Protein AF-A0A7X7EV59-F1 (afdb_monomer_lite)

Foldseek 3Di:
DQQFAQPLPCQLQVQDPQNAPLSLLLCLPRPQCPPVVHNPSSQVSQVPGDPSRALVSDPLPCRSQVRDPRNHPSSVSSVVSVVSHD

Structure (mmCIF, N/CA/C/O backbone):
data_AF-A0A7X7EV59-F1
#
_entry.id   AF-A0A7X7EV59-F1
#
loop_
_atom_site.group_PDB
_atom_site.id
_atom_site.type_symbol
_atom_site.label_atom_id
_atom_site.label_alt_id
_atom_site.label_comp_id
_atom_site.label_asym_id
_atom_site.label_entity_id
_atom_site.label_seq_id
_atom_site.pdbx_PDB_ins_code
_atom_site.Cartn_x
_atom_site.Cartn_y
_atom_site.Cartn_z
_atom_site.occupancy
_atom_site.B_iso_or_equiv
_atom_site.auth_seq_id
_atom_site.auth_comp_id
_atom_site.auth_asym_id
_atom_site.auth_atom_id
_atom_site.pdbx_PDB_model_num
ATOM 1 N N . MET A 1 1 ? -4.118 -6.469 -18.949 1.00 37.28 1 MET A N 1
ATOM 2 C CA . MET A 1 1 ? -4.340 -5.007 -18.962 1.00 37.28 1 MET A CA 1
ATOM 3 C C . MET A 1 1 ? -4.064 -4.498 -17.556 1.00 37.28 1 MET A C 1
ATOM 5 O O . MET A 1 1 ? -4.758 -4.911 -16.638 1.00 37.28 1 MET A O 1
ATOM 9 N N . LEU A 1 2 ? -2.989 -3.734 -17.353 1.00 50.69 2 LEU A N 1
ATOM 10 C CA . LEU A 1 2 ? -2.641 -3.186 -16.036 1.00 50.69 2 LEU A CA 1
ATOM 11 C C . LEU A 1 2 ? -3.475 -1.917 -15.813 1.00 50.69 2 LEU A C 1
ATOM 13 O O . LEU A 1 2 ? -3.140 -0.850 -16.323 1.00 50.69 2 LEU A O 1
ATOM 17 N N . ASN A 1 3 ? -4.603 -2.062 -15.117 1.00 57.28 3 ASN A N 1
ATOM 18 C CA . ASN A 1 3 ? -5.476 -0.953 -14.740 1.00 57.28 3 ASN A CA 1
ATOM 19 C C . ASN A 1 3 ? -4.823 -0.142 -13.609 1.00 57.28 3 ASN A C 1
ATOM 21 O O . ASN A 1 3 ? -4.548 -0.710 -12.560 1.00 57.28 3 ASN A O 1
ATOM 25 N N . GLY A 1 4 ? -4.610 1.162 -13.835 1.00 81.12 4 GLY A N 1
ATOM 26 C CA . GLY A 1 4 ? -4.326 2.179 -12.811 1.00 81.12 4 GLY A CA 1
ATOM 27 C C . GLY A 1 4 ? -3.017 2.038 -12.023 1.00 81.12 4 GLY A C 1
ATOM 28 O O . GLY A 1 4 ? -2.907 1.172 -11.166 1.00 81.12 4 GLY A O 1
ATOM 29 N N . ARG A 1 5 ? -2.052 2.952 -12.220 1.00 88.62 5 ARG A N 1
ATOM 30 C CA . ARG A 1 5 ? -0.855 3.061 -11.354 1.00 88.62 5 ARG A CA 1
ATOM 31 C C . ARG A 1 5 ? -1.084 4.006 -10.183 1.00 88.62 5 ARG A C 1
ATOM 33 O O . ARG A 1 5 ? -1.792 5.011 -10.321 1.00 88.62 5 ARG A O 1
ATOM 40 N N . CYS A 1 6 ? -0.447 3.724 -9.048 1.00 95.19 6 CYS A N 1
ATOM 41 C CA . CYS A 1 6 ? -0.486 4.624 -7.907 1.00 95.19 6 CYS A CA 1
ATOM 42 C C . CYS A 1 6 ? 0.187 5.961 -8.254 1.00 95.19 6 CYS A C 1
ATOM 44 O O . CYS A 1 6 ? 1.324 6.012 -8.713 1.00 95.19 6 CYS A O 1
ATOM 46 N N . ARG A 1 7 ? -0.523 7.070 -8.019 1.00 95.12 7 ARG A N 1
ATOM 47 C CA . ARG A 1 7 ? 0.010 8.440 -8.154 1.00 95.12 7 ARG A CA 1
ATOM 48 C C . ARG A 1 7 ? 0.398 9.065 -6.816 1.00 95.12 7 ARG A C 1
ATOM 50 O O . ARG A 1 7 ? 0.651 10.259 -6.764 1.00 95.12 7 ARG A O 1
ATOM 57 N N . MET A 1 8 ? 0.391 8.274 -5.740 1.00 95.25 8 MET A N 1
ATOM 58 C CA . MET A 1 8 ? 0.753 8.707 -4.383 1.00 95.25 8 MET A CA 1
ATOM 59 C C . MET A 1 8 ? -0.060 9.917 -3.884 1.00 95.25 8 MET A C 1
ATOM 61 O O . MET A 1 8 ? 0.417 10.725 -3.101 1.00 95.25 8 MET A O 1
ATOM 65 N N . CYS A 1 9 ? -1.314 10.045 -4.331 1.00 97.00 9 CYS A N 1
ATOM 66 C CA . CYS A 1 9 ? -2.175 11.183 -3.988 1.00 97.00 9 CYS A CA 1
ATOM 67 C C . CYS A 1 9 ? -2.778 11.129 -2.571 1.00 97.00 9 CYS A C 1
ATOM 69 O O . CYS A 1 9 ? -3.447 12.070 -2.164 1.00 97.00 9 CYS A O 1
ATOM 71 N N . GLY A 1 10 ? -2.626 10.016 -1.842 1.00 97.12 10 GLY A N 1
ATOM 72 C CA . GLY A 1 10 ? -3.090 9.881 -0.455 1.00 97.12 10 GLY A CA 1
ATOM 73 C C . GLY A 1 10 ? -4.602 9.710 -0.234 1.00 97.12 10 GLY A C 1
ATOM 74 O O . GLY A 1 10 ? -4.992 9.354 0.872 1.00 97.12 10 GLY A O 1
ATOM 75 N N . GLN A 1 11 ? -5.465 9.863 -1.248 1.00 98.19 11 GLN A N 1
ATOM 76 C CA . GLN A 1 11 ? -6.929 9.783 -1.058 1.00 98.19 11 GLN A CA 1
ATOM 77 C C . GLN A 1 11 ? -7.401 8.457 -0.436 1.00 98.19 11 GLN A C 1
ATOM 79 O O . GLN A 1 11 ? -8.296 8.439 0.405 1.00 98.19 11 GLN A O 1
ATOM 84 N N . CYS A 1 12 ? -6.770 7.341 -0.808 1.00 98.38 12 CYS A N 1
ATOM 85 C CA . CYS A 1 12 ? -7.067 6.034 -0.228 1.00 98.38 12 CYS A CA 1
ATOM 86 C C . CYS A 1 12 ? -6.686 5.928 1.257 1.00 98.38 12 CYS A C 1
ATOM 88 O O . CYS A 1 12 ? -7.392 5.253 2.003 1.00 98.38 12 CYS A O 1
ATOM 90 N N . THR A 1 13 ? -5.602 6.590 1.674 1.00 98.44 13 THR A N 1
ATOM 91 C CA . THR A 1 13 ? -5.172 6.682 3.075 1.00 98.44 13 THR A CA 1
ATOM 92 C C . THR A 1 13 ? -6.195 7.490 3.869 1.00 98.44 13 THR A C 1
ATOM 94 O O . THR A 1 13 ? -6.708 7.003 4.870 1.00 98.44 13 THR A O 1
ATOM 97 N N . SER A 1 14 ? -6.574 8.675 3.378 1.00 98.19 14 SER A N 1
ATOM 98 C CA . SER A 1 14 ? -7.556 9.543 4.046 1.00 98.19 14 SER A CA 1
ATOM 99 C C . SER A 1 14 ? -8.937 8.900 4.192 1.00 98.19 14 SER A C 1
ATOM 101 O O . SER A 1 14 ? -9.642 9.178 5.154 1.00 98.19 14 SER A O 1
ATOM 103 N N . ALA A 1 15 ? -9.334 8.040 3.252 1.00 98.00 15 ALA A N 1
ATOM 104 C CA . ALA A 1 15 ? -10.631 7.368 3.278 1.00 98.00 15 ALA A CA 1
ATOM 105 C C . ALA A 1 15 ? -10.630 6.026 4.031 1.00 98.00 15 ALA A C 1
ATOM 107 O O . ALA A 1 15 ? -11.674 5.377 4.102 1.00 98.00 15 ALA A O 1
ATOM 108 N N . CYS A 1 16 ? -9.484 5.552 4.532 1.00 98.50 16 CYS A N 1
ATOM 109 C CA . CYS A 1 16 ? -9.412 4.242 5.167 1.00 98.50 16 CYS A CA 1
ATOM 110 C C . CYS A 1 16 ? -10.053 4.279 6.567 1.00 98.50 16 CYS A C 1
ATOM 112 O O . CYS A 1 16 ? -9.510 4.941 7.450 1.00 98.50 16 CYS A O 1
ATOM 114 N N . PRO A 1 17 ? -11.140 3.525 6.829 1.00 97.88 17 PRO A N 1
ATOM 115 C CA . PRO A 1 17 ? -11.791 3.529 8.143 1.00 97.88 17 PRO A CA 1
ATOM 116 C C . PRO A 1 17 ? -10.915 2.925 9.251 1.00 97.88 17 PRO A C 1
ATOM 118 O O . PRO A 1 17 ? -11.115 3.220 10.422 1.00 97.88 17 PRO A O 1
ATOM 121 N N . ASN A 1 18 ? -9.923 2.113 8.877 1.00 97.62 18 ASN A N 1
ATOM 122 C CA . ASN A 1 18 ? -8.964 1.501 9.796 1.00 97.62 18 ASN A CA 1
ATOM 123 C C . ASN A 1 18 ? -7.663 2.318 9.925 1.00 97.62 18 ASN A C 1
ATOM 125 O O . ASN A 1 18 ? -6.703 1.825 10.505 1.00 97.62 18 ASN A O 1
ATOM 129 N N . ALA A 1 19 ? -7.603 3.527 9.351 1.00 97.81 19 ALA A N 1
ATOM 130 C CA . ALA A 1 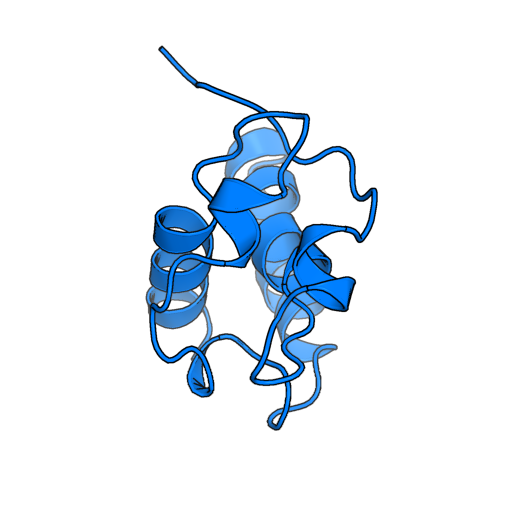19 ? -6.440 4.418 9.409 1.00 97.81 19 ALA A CA 1
ATOM 131 C C . ALA A 1 19 ? -5.115 3.803 8.896 1.00 97.81 19 ALA A C 1
ATOM 133 O O . ALA A 1 19 ? -4.033 4.142 9.374 1.00 97.81 19 ALA A O 1
ATOM 134 N N . LEU A 1 20 ? -5.179 2.913 7.896 1.00 98.56 20 LEU A N 1
ATOM 135 C CA . LEU A 1 20 ? -3.974 2.365 7.264 1.00 98.56 20 LEU A CA 1
ATOM 136 C C . LEU A 1 20 ? -3.251 3.430 6.437 1.00 98.56 20 LEU A C 1
ATOM 138 O O . LEU A 1 20 ? -3.885 4.229 5.745 1.00 98.56 20 LEU A O 1
ATOM 142 N N . ALA A 1 21 ? -1.924 3.325 6.368 1.00 98.56 21 ALA A N 1
ATOM 143 C CA . ALA A 1 21 ? -1.079 4.057 5.426 1.00 98.56 21 ALA A CA 1
ATOM 144 C C . ALA A 1 21 ? -1.183 3.460 4.006 1.00 98.56 21 ALA A C 1
ATOM 146 O O . ALA A 1 21 ? -0.197 3.030 3.409 1.00 98.56 21 ALA A O 1
ATOM 147 N N . VAL A 1 22 ? -2.404 3.387 3.459 1.00 98.62 22 VAL A N 1
ATOM 148 C CA . VAL A 1 22 ? -2.729 2.638 2.230 1.00 98.62 22 VAL A CA 1
ATOM 149 C C . VAL A 1 22 ? -1.828 3.023 1.056 1.00 98.62 22 VAL A C 1
ATOM 151 O O . VAL A 1 22 ? -1.369 2.147 0.327 1.00 98.62 22 VAL A O 1
ATOM 154 N N . SER A 1 23 ? -1.554 4.316 0.870 1.00 98.38 23 SER A N 1
ATOM 155 C CA . SER A 1 23 ? -0.681 4.792 -0.208 1.00 98.38 23 SER A CA 1
ATOM 156 C C . SER A 1 23 ? 0.746 4.241 -0.103 1.00 98.38 23 SER A C 1
ATOM 158 O O . SER A 1 23 ? 1.325 3.885 -1.127 1.00 98.38 23 SER A O 1
ATOM 160 N N . ASP A 1 24 ? 1.308 4.140 1.104 1.00 98.56 24 ASP A N 1
ATOM 161 C CA . ASP A 1 24 ? 2.658 3.608 1.321 1.00 98.56 24 ASP A CA 1
ATOM 162 C C . ASP A 1 24 ? 2.697 2.086 1.187 1.00 98.56 24 ASP A C 1
ATOM 164 O O . ASP A 1 24 ? 3.582 1.558 0.521 1.00 98.56 24 ASP A O 1
ATOM 168 N N . ILE A 1 25 ? 1.682 1.384 1.700 1.00 98.69 25 ILE A N 1
ATOM 169 C CA . ILE A 1 25 ? 1.537 -0.068 1.505 1.00 98.69 25 ILE A CA 1
ATOM 170 C C . ILE A 1 25 ? 1.469 -0.409 0.010 1.00 98.69 25 ILE A C 1
ATOM 172 O O . ILE A 1 25 ? 2.086 -1.363 -0.453 1.00 98.69 25 ILE A O 1
ATOM 176 N N . VAL A 1 26 ? 0.706 0.367 -0.765 1.00 98.38 26 VAL A N 1
ATOM 177 C CA . VAL A 1 26 ? 0.606 0.183 -2.217 1.00 98.38 26 VAL A CA 1
ATOM 178 C C . VAL A 1 26 ? 1.932 0.508 -2.900 1.00 98.38 26 VAL A C 1
ATOM 180 O O . VAL A 1 26 ? 2.333 -0.217 -3.806 1.00 98.38 26 VAL A O 1
ATOM 183 N N . ARG A 1 27 ? 2.625 1.568 -2.469 1.00 98.00 27 ARG A N 1
ATOM 184 C CA . ARG A 1 27 ? 3.921 1.982 -3.024 1.00 98.00 27 ARG A CA 1
ATOM 185 C C . ARG A 1 27 ? 5.003 0.920 -2.819 1.00 98.00 27 ARG A C 1
ATOM 187 O O . ARG A 1 27 ? 5.808 0.735 -3.732 1.00 98.00 27 ARG A O 1
ATOM 194 N N . SER A 1 28 ? 4.988 0.196 -1.696 1.00 98.62 28 SER A N 1
ATOM 195 C CA . SER A 1 28 ? 5.943 -0.891 -1.442 1.00 98.62 28 SER A CA 1
ATOM 196 C C . SER A 1 28 ? 5.880 -1.986 -2.509 1.00 98.62 28 SER A C 1
ATOM 198 O O . SER A 1 28 ? 6.913 -2.544 -2.863 1.00 98.62 28 SER A O 1
ATOM 200 N N . VAL A 1 29 ? 4.697 -2.234 -3.085 1.00 98.25 29 VAL A N 1
ATOM 201 C CA . VAL A 1 29 ? 4.485 -3.259 -4.118 1.00 98.25 29 VAL A CA 1
ATOM 202 C C . VAL A 1 29 ? 4.472 -2.667 -5.533 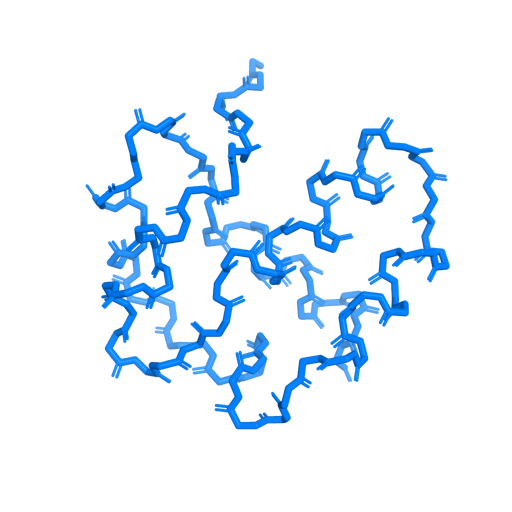1.00 98.25 29 VAL A C 1
ATOM 204 O O . VAL A 1 29 ? 5.307 -3.035 -6.350 1.00 98.25 29 VAL A O 1
ATOM 207 N N . ASP A 1 30 ? 3.557 -1.741 -5.838 1.00 97.38 30 ASP A N 1
ATOM 208 C CA . ASP A 1 30 ? 3.329 -1.213 -7.200 1.00 97.38 30 ASP A CA 1
ATOM 209 C C . ASP A 1 30 ? 4.565 -0.498 -7.764 1.00 97.38 30 ASP A C 1
ATOM 211 O O . ASP A 1 30 ? 4.936 -0.678 -8.923 1.00 97.38 30 ASP A O 1
ATOM 215 N N . TYR A 1 31 ? 5.222 0.316 -6.934 1.00 96.81 31 TYR A N 1
ATOM 216 C CA . TYR A 1 31 ? 6.369 1.107 -7.367 1.00 96.81 31 TYR A CA 1
ATOM 217 C C . TYR A 1 31 ? 7.680 0.338 -7.204 1.00 96.81 31 TYR A C 1
ATOM 219 O O . TYR A 1 31 ? 8.386 0.127 -8.186 1.00 96.81 31 TYR A O 1
ATOM 227 N N . TYR A 1 32 ? 8.014 -0.089 -5.984 1.00 98.12 32 TYR A N 1
ATOM 228 C CA . TYR A 1 32 ? 9.327 -0.685 -5.731 1.00 98.12 32 TYR A CA 1
ATOM 229 C C . TYR A 1 32 ? 9.445 -2.105 -6.300 1.00 98.12 32 TYR A C 1
ATOM 231 O O . TYR A 1 32 ? 10.314 -2.359 -7.134 1.00 98.12 32 TYR A O 1
ATOM 239 N N . VAL A 1 33 ? 8.539 -3.014 -5.935 1.00 98.00 33 VAL A N 1
ATOM 240 C CA . VAL A 1 33 ? 8.621 -4.415 -6.383 1.00 98.00 33 VAL A CA 1
ATOM 241 C C . VAL A 1 33 ? 8.277 -4.559 -7.868 1.00 98.00 33 VAL A C 1
ATOM 243 O O . VAL A 1 33 ? 9.050 -5.142 -8.626 1.00 98.00 33 VAL A O 1
ATOM 246 N N . ASP A 1 34 ? 7.132 -4.037 -8.307 1.00 96.31 34 ASP A N 1
ATOM 247 C CA . ASP A 1 34 ? 6.627 -4.307 -9.655 1.00 96.31 34 ASP A CA 1
ATOM 248 C C . ASP A 1 34 ? 7.298 -3.420 -10.717 1.00 96.31 34 ASP A C 1
ATOM 250 O O . ASP A 1 34 ? 7.756 -3.935 -11.741 1.00 96.31 34 ASP A O 1
ATOM 254 N N . ALA A 1 35 ? 7.373 -2.099 -10.497 1.00 95.56 35 ALA A N 1
ATOM 255 C CA . ALA A 1 35 ? 7.914 -1.172 -11.494 1.00 95.56 35 ALA A CA 1
ATOM 256 C C . ALA A 1 35 ? 9.447 -1.074 -11.469 1.00 95.56 35 ALA A C 1
ATOM 258 O O . ALA A 1 35 ? 10.061 -1.098 -12.535 1.00 95.56 35 ALA A O 1
ATOM 259 N N . MET A 1 36 ? 10.057 -0.971 -10.285 1.00 97.12 36 MET A N 1
ATOM 260 C CA . MET A 1 36 ? 11.515 -0.841 -10.140 1.00 97.12 36 MET A CA 1
ATOM 261 C C . MET A 1 36 ? 12.238 -2.184 -10.056 1.00 97.12 36 MET A C 1
ATOM 263 O O . MET A 1 36 ? 13.454 -2.217 -10.214 1.00 97.12 36 MET A O 1
ATOM 267 N N . ARG A 1 37 ? 11.506 -3.292 -9.863 1.00 97.81 37 ARG A N 1
ATOM 268 C CA . ARG A 1 37 ? 12.085 -4.636 -9.688 1.00 97.81 37 ARG A CA 1
ATOM 269 C C . ARG A 1 37 ? 13.039 -4.706 -8.492 1.00 97.81 37 ARG A C 1
ATOM 271 O O . ARG A 1 37 ? 13.968 -5.508 -8.493 1.00 97.81 37 ARG A O 1
ATOM 278 N N . ASP A 1 38 ? 12.769 -3.893 -7.475 1.00 98.50 38 ASP A N 1
ATOM 279 C CA . ASP A 1 38 ? 13.591 -3.729 -6.283 1.00 98.50 38 ASP A CA 1
ATOM 280 C C . ASP A 1 38 ? 12.807 -4.184 -5.044 1.00 98.50 38 ASP A C 1
ATOM 282 O O . ASP A 1 38 ? 11.997 -3.451 -4.465 1.00 98.50 38 ASP A O 1
ATOM 286 N N . TYR A 1 39 ? 13.019 -5.446 -4.669 1.00 98.44 39 TYR A N 1
ATOM 287 C CA . TYR A 1 39 ? 12.357 -6.051 -3.516 1.00 98.44 39 TYR A CA 1
ATOM 288 C C . TYR A 1 39 ? 12.831 -5.446 -2.193 1.00 98.44 39 TYR A C 1
ATOM 290 O O . TYR A 1 39 ? 12.016 -5.221 -1.297 1.00 98.44 39 TYR A O 1
ATOM 298 N N . ASP A 1 40 ? 14.128 -5.157 -2.070 1.00 98.50 40 ASP A N 1
ATOM 299 C CA . ASP A 1 40 ? 14.709 -4.646 -0.831 1.00 98.50 40 ASP A CA 1
ATOM 300 C C . ASP A 1 40 ? 14.210 -3.233 -0.536 1.00 98.50 40 ASP A C 1
ATOM 302 O O . ASP A 1 40 ? 13.800 -2.951 0.593 1.00 98.50 40 ASP A O 1
ATOM 306 N N . ALA A 1 41 ? 14.123 -2.366 -1.549 1.00 98.56 41 ALA A N 1
ATOM 307 C CA . ALA A 1 41 ? 13.503 -1.055 -1.393 1.00 98.56 41 ALA A CA 1
ATOM 308 C C . ALA A 1 41 ? 12.014 -1.158 -1.026 1.00 98.56 41 ALA A C 1
ATOM 310 O O . ALA A 1 41 ? 11.532 -0.391 -0.188 1.00 98.56 41 ALA A O 1
ATOM 311 N N . GLY A 1 42 ? 11.288 -2.128 -1.596 1.00 98.56 42 GLY A N 1
ATOM 312 C CA . GLY A 1 42 ? 9.899 -2.411 -1.227 1.00 98.56 42 GLY A CA 1
ATOM 313 C C . GLY A 1 42 ? 9.763 -2.818 0.241 1.00 98.56 42 GLY A C 1
ATOM 314 O O . GLY A 1 42 ? 8.959 -2.242 0.978 1.00 98.56 42 GLY A O 1
ATOM 315 N N . ARG A 1 43 ? 10.610 -3.743 0.701 1.00 98.62 43 ARG A N 1
ATOM 316 C CA . ARG A 1 43 ? 10.655 -4.196 2.095 1.00 98.62 43 ARG A CA 1
ATOM 317 C C . ARG A 1 43 ? 11.001 -3.058 3.055 1.00 98.62 43 ARG A C 1
ATOM 319 O O . ARG A 1 43 ? 10.299 -2.882 4.049 1.00 98.62 43 ARG A O 1
ATOM 326 N N . LEU A 1 44 ? 12.038 -2.273 2.761 1.00 98.62 44 LEU A N 1
ATOM 327 C CA . LEU A 1 44 ? 12.435 -1.123 3.581 1.00 98.62 44 LEU A CA 1
ATOM 328 C C . LEU A 1 44 ? 11.317 -0.080 3.650 1.00 98.62 44 LEU A C 1
ATOM 330 O O . LEU A 1 44 ? 11.014 0.434 4.725 1.00 98.62 44 LEU A O 1
ATOM 334 N N . ASN A 1 45 ? 10.652 0.198 2.526 1.00 98.56 45 ASN A N 1
ATOM 335 C CA . ASN A 1 45 ? 9.505 1.094 2.512 1.00 98.56 45 ASN A CA 1
ATOM 336 C C . ASN A 1 45 ? 8.367 0.586 3.408 1.00 98.56 45 ASN A C 1
ATOM 338 O O . ASN A 1 45 ? 7.796 1.380 4.153 1.00 98.56 45 ASN A O 1
ATOM 342 N N . TYR A 1 46 ? 8.063 -0.713 3.366 1.00 98.62 46 TYR A N 1
ATOM 343 C CA . TYR A 1 46 ? 7.033 -1.308 4.213 1.00 98.62 46 TYR A CA 1
ATOM 344 C C . TYR A 1 46 ? 7.397 -1.266 5.704 1.00 98.62 46 TYR A C 1
ATOM 346 O O . TYR A 1 46 ? 6.551 -0.944 6.534 1.00 98.62 46 TYR A O 1
ATOM 354 N N . GLN A 1 47 ? 8.658 -1.531 6.056 1.00 98.31 47 GLN A N 1
ATOM 355 C CA . GLN A 1 47 ? 9.143 -1.513 7.443 1.00 98.31 47 GLN A CA 1
ATOM 356 C C . GLN A 1 47 ? 9.063 -0.131 8.109 1.00 98.31 47 GLN A C 1
ATOM 358 O O . GLN A 1 47 ? 9.004 -0.047 9.332 1.00 98.31 47 GLN A O 1
ATOM 363 N N . MET A 1 48 ? 9.027 0.947 7.322 1.00 98.19 48 MET A N 1
ATOM 364 C CA . MET A 1 48 ? 8.825 2.311 7.823 1.00 98.19 48 MET A CA 1
ATOM 365 C C . MET A 1 48 ? 7.368 2.600 8.227 1.00 98.19 48 MET A C 1
ATOM 367 O O . MET A 1 48 ? 7.094 3.638 8.830 1.00 98.19 48 MET A O 1
ATOM 371 N N . ILE A 1 49 ? 6.421 1.721 7.887 1.00 98.44 49 ILE A N 1
ATOM 372 C CA . ILE A 1 49 ? 5.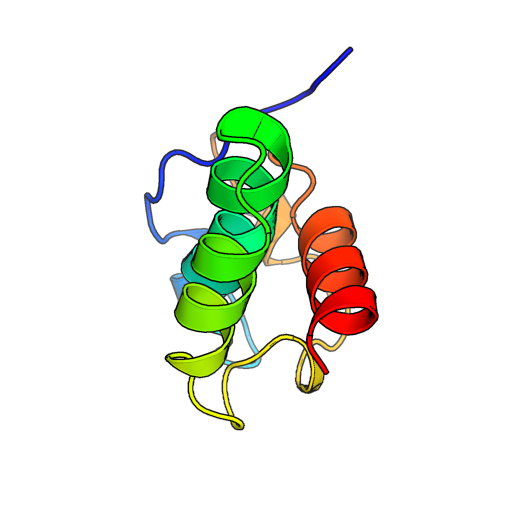003 1.88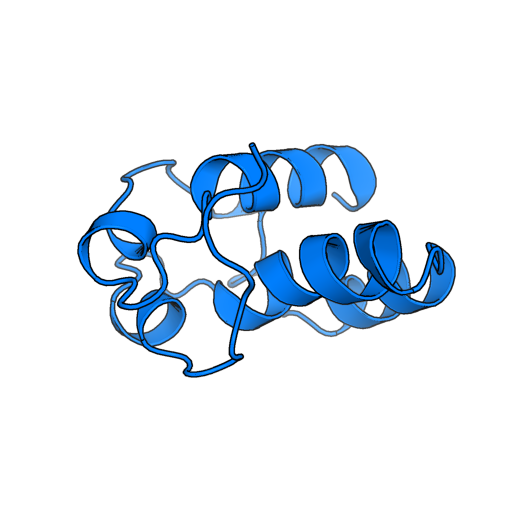4 8.215 1.00 98.44 49 ILE A CA 1
ATOM 373 C C . ILE A 1 49 ? 4.758 1.381 9.640 1.00 98.44 49 ILE A C 1
ATOM 375 O O . ILE A 1 49 ? 5.128 0.260 9.984 1.00 98.44 49 ILE A O 1
ATOM 379 N N . SER A 1 50 ? 4.078 2.189 10.462 1.00 98.19 50 SER A N 1
ATOM 380 C CA . SER A 1 50 ? 3.666 1.780 11.812 1.00 98.19 50 SER A CA 1
ATOM 381 C C . SER A 1 50 ? 2.908 0.451 11.785 1.00 98.19 50 SER A C 1
ATOM 383 O O . SER A 1 50 ? 2.028 0.251 10.945 1.00 98.19 50 SER A O 1
ATOM 385 N N . SER A 1 51 ? 3.176 -0.428 12.753 1.00 97.31 51 SER A N 1
ATOM 386 C CA . SER A 1 51 ? 2.474 -1.709 12.896 1.00 97.31 51 SER A CA 1
ATOM 387 C C . SER A 1 51 ? 0.957 -1.550 13.041 1.00 97.31 51 SER A C 1
ATOM 389 O O . SER A 1 51 ? 0.214 -2.415 12.595 1.00 97.31 51 SER A O 1
ATOM 391 N N . SER A 1 52 ? 0.493 -0.424 13.592 1.00 97.88 52 SER A N 1
ATOM 392 C CA . SER A 1 52 ? -0.931 -0.079 13.711 1.00 97.88 52 SER A CA 1
ATOM 393 C C . SER A 1 52 ? -1.588 0.396 12.409 1.00 97.88 52 SER A C 1
ATOM 395 O O . SER A 1 52 ? -2.807 0.526 12.360 1.00 97.88 52 SER A O 1
ATOM 397 N N . ALA A 1 53 ? -0.802 0.679 11.367 1.00 98.38 53 ALA A N 1
ATOM 398 C CA . ALA A 1 53 ? -1.268 1.268 10.111 1.00 98.38 53 ALA A CA 1
ATOM 399 C C . ALA A 1 53 ? -0.849 0.458 8.870 1.00 98.38 53 ALA A C 1
ATOM 401 O O . ALA A 1 53 ? -1.036 0.924 7.743 1.00 98.38 53 ALA A O 1
ATOM 402 N N . ASN A 1 54 ? -0.263 -0.729 9.053 1.00 98.38 54 ASN A N 1
ATOM 403 C CA . ASN A 1 54 ? 0.266 -1.554 7.969 1.00 98.38 54 ASN A CA 1
ATOM 404 C C . ASN A 1 54 ? -0.782 -2.546 7.416 1.00 98.38 54 ASN A C 1
ATOM 406 O O . ASN A 1 54 ? -1.956 -2.535 7.795 1.00 98.38 54 ASN A O 1
ATOM 410 N N . ALA A 1 55 ? -0.369 -3.415 6.489 1.00 98.25 55 ALA A N 1
ATOM 411 C CA . ALA A 1 55 ? -1.279 -4.324 5.793 1.00 98.25 55 ALA A CA 1
ATOM 412 C C . ALA A 1 55 ? -1.924 -5.387 6.707 1.00 98.25 55 ALA A C 1
ATOM 414 O O . ALA A 1 55 ? -2.983 -5.917 6.359 1.00 98.25 55 ALA A O 1
ATOM 415 N N . ALA A 1 56 ? -1.346 -5.674 7.879 1.00 98.00 56 ALA A N 1
ATOM 416 C CA . ALA A 1 56 ? -1.914 -6.616 8.844 1.00 98.00 56 ALA A CA 1
ATOM 417 C C . ALA A 1 56 ? -3.247 -6.119 9.436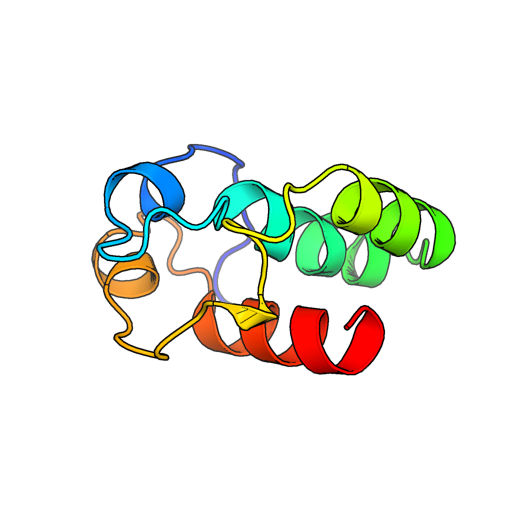 1.00 98.00 56 ALA A C 1
ATOM 419 O O . ALA A 1 56 ? -4.106 -6.932 9.771 1.00 98.00 56 ALA A O 1
ATOM 420 N N . CYS A 1 57 ? -3.457 -4.799 9.495 1.00 98.12 57 CYS A N 1
ATOM 421 C CA . CYS A 1 57 ? -4.676 -4.166 10.016 1.00 98.12 57 CYS A CA 1
ATOM 422 C C . CYS A 1 57 ? -5.798 -4.021 8.966 1.00 98.12 57 CYS A C 1
ATOM 424 O O . CYS A 1 57 ? -6.868 -3.468 9.246 1.00 98.12 57 CYS A O 1
ATOM 426 N N . CYS A 1 58 ? -5.573 -4.473 7.728 1.00 98.25 58 CYS A N 1
ATOM 427 C CA . CYS A 1 58 ? -6.556 -4.337 6.658 1.00 98.25 58 CYS A CA 1
ATOM 428 C C . CYS A 1 58 ? -7.756 -5.272 6.883 1.00 98.25 58 CYS A C 1
ATOM 430 O O . CYS A 1 58 ? -7.597 -6.490 6.900 1.00 98.25 58 CYS 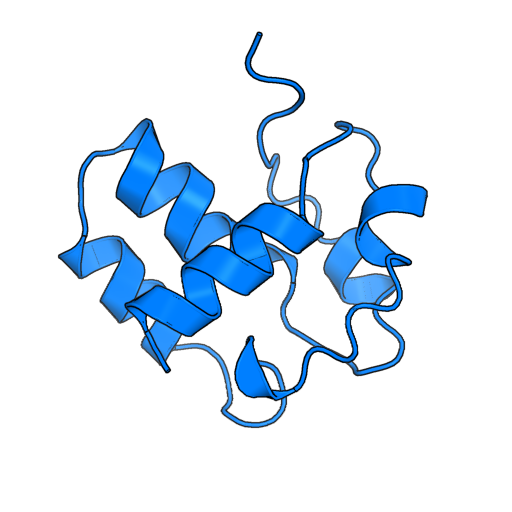A O 1
ATOM 432 N N . ALA A 1 59 ? -8.967 -4.709 6.966 1.00 97.56 59 ALA A N 1
ATOM 433 C CA . ALA A 1 59 ? -10.226 -5.466 7.040 1.00 97.56 59 ALA A CA 1
ATOM 434 C C . ALA A 1 59 ? -10.876 -5.727 5.665 1.00 97.56 59 ALA A C 1
ATOM 436 O O . ALA A 1 59 ? -12.047 -6.082 5.589 1.00 97.56 59 ALA A O 1
ATOM 437 N N . ASP A 1 60 ? -10.150 -5.486 4.570 1.00 97.31 60 ASP A N 1
ATOM 438 C CA . ASP A 1 60 ? -10.592 -5.772 3.198 1.00 97.31 60 ASP A CA 1
ATOM 439 C C . ASP A 1 60 ? -11.925 -5.100 2.769 1.00 97.31 60 ASP A C 1
ATOM 441 O O . ASP A 1 60 ? -12.630 -5.569 1.879 1.00 97.31 60 ASP A O 1
ATOM 445 N N . CYS A 1 61 ? -12.262 -3.945 3.362 1.00 98.00 61 CYS A N 1
ATOM 446 C CA . CYS A 1 61 ? -13.548 -3.248 3.166 1.00 98.00 61 CYS A CA 1
ATOM 447 C C . CYS A 1 61 ? -13.746 -2.575 1.786 1.00 98.00 61 CYS A C 1
ATOM 449 O O . CYS A 1 61 ? -14.857 -2.160 1.437 1.00 98.00 61 CYS A O 1
ATOM 451 N N . GLY A 1 62 ? -12.663 -2.394 1.022 1.00 97.44 62 GLY A N 1
ATOM 452 C CA . GLY A 1 62 ? -12.667 -1.805 -0.323 1.00 97.44 62 GLY A CA 1
ATOM 453 C C . GLY A 1 62 ? -12.925 -0.301 -0.431 1.00 97.44 62 GLY A C 1
ATOM 454 O O . GLY A 1 62 ? -13.028 0.210 -1.545 1.00 97.44 62 GLY A O 1
ATOM 455 N N . GLN A 1 63 ? -12.975 0.441 0.680 1.00 98.31 63 GLN A N 1
ATOM 456 C CA . GLN A 1 63 ? -13.206 1.891 0.637 1.00 98.31 63 GLN A CA 1
ATOM 457 C C . GLN A 1 63 ? -12.123 2.650 -0.145 1.00 98.31 63 GLN A C 1
ATOM 459 O O . GLN A 1 63 ? -12.428 3.583 -0.884 1.00 98.31 63 GLN A O 1
ATOM 464 N N . CYS A 1 64 ? -10.871 2.203 -0.044 1.00 98.38 64 CYS A N 1
ATOM 465 C CA . CYS A 1 64 ? -9.734 2.768 -0.765 1.00 98.38 64 CYS A CA 1
ATOM 466 C C . CYS A 1 64 ? -9.891 2.723 -2.294 1.00 98.38 64 CYS A C 1
ATOM 468 O O . CYS A 1 64 ? -9.509 3.675 -2.969 1.00 98.38 64 CYS A O 1
ATOM 470 N N . GLU A 1 65 ? -10.456 1.644 -2.841 1.00 97.50 65 GLU A N 1
ATOM 471 C CA . GLU A 1 65 ? -10.671 1.491 -4.284 1.00 97.50 65 GLU A CA 1
ATOM 472 C C . GLU A 1 65 ? -11.821 2.373 -4.773 1.00 97.50 65 GLU A C 1
ATOM 474 O O . GLU A 1 65 ? -11.697 2.984 -5.833 1.00 97.50 65 GLU A O 1
ATOM 479 N N . ARG A 1 66 ? -12.897 2.509 -3.980 1.00 97.44 66 ARG A N 1
ATOM 480 C CA . ARG A 1 66 ? -14.046 3.371 -4.321 1.00 97.44 66 ARG A CA 1
ATOM 481 C C . ARG A 1 66 ? -13.647 4.831 -4.514 1.00 97.44 66 ARG A C 1
ATOM 483 O O . ARG A 1 66 ? -14.202 5.497 -5.379 1.00 97.44 66 ARG A O 1
ATOM 490 N N . VAL A 1 67 ? -12.696 5.319 -3.716 1.00 98.00 67 VAL A N 1
ATOM 491 C CA . VAL A 1 67 ? -12.225 6.711 -3.787 1.00 98.00 67 VAL A CA 1
ATOM 492 C C . VAL A 1 67 ? -11.032 6.901 -4.721 1.00 98.00 67 VAL A C 1
ATOM 494 O O . VAL A 1 67 ? -10.606 8.029 -4.924 1.00 98.00 67 VAL A O 1
ATOM 497 N N . CYS A 1 68 ? -10.440 5.834 -5.270 1.00 97.62 68 CYS A N 1
ATOM 498 C CA . CYS A 1 68 ? -9.206 5.961 -6.037 1.00 97.62 68 CYS A CA 1
ATOM 499 C C . CYS A 1 68 ? -9.476 6.576 -7.424 1.00 97.62 68 CYS A C 1
ATOM 501 O O . CYS A 1 68 ? -10.035 5.893 -8.289 1.00 97.62 68 CYS A O 1
ATOM 503 N N . PRO A 1 69 ? -8.987 7.796 -7.724 1.00 96.06 69 PRO A N 1
ATOM 504 C CA . PRO A 1 69 ? -9.245 8.437 -9.016 1.00 96.06 69 PRO A CA 1
ATOM 505 C C . PRO A 1 69 ? -8.526 7.725 -10.171 1.00 96.06 69 PRO A C 1
ATOM 507 O O . PRO A 1 69 ? -8.920 7.841 -11.327 1.00 96.06 69 PRO A O 1
ATOM 510 N N . ASN A 1 70 ? -7.481 6.955 -9.854 1.00 95.50 70 ASN A N 1
ATOM 511 C CA . ASN A 1 70 ? -6.662 6.236 -10.827 1.00 95.50 70 ASN A CA 1
ATOM 512 C C . ASN A 1 70 ? -7.097 4.777 -11.023 1.00 95.50 70 ASN A C 1
ATOM 514 O O . ASN A 1 70 ? -6.472 4.084 -11.818 1.00 95.50 70 ASN A O 1
ATOM 518 N N . ARG A 1 71 ? -8.138 4.302 -10.317 1.00 95.19 71 ARG A N 1
ATOM 519 C CA . ARG A 1 71 ? -8.640 2.913 -10.400 1.00 95.19 71 ARG A CA 1
ATOM 520 C C . ARG A 1 71 ? -7.553 1.852 -10.163 1.00 95.19 71 ARG A C 1
ATOM 522 O O . ARG A 1 71 ? -7.521 0.823 -10.833 1.00 95.19 71 ARG A O 1
ATOM 529 N N . VAL A 1 72 ? -6.653 2.129 -9.220 1.00 96.81 72 VAL A N 1
ATOM 530 C CA . VAL A 1 72 ? -5.607 1.193 -8.785 1.00 96.81 72 VAL A CA 1
ATOM 531 C C . VAL A 1 72 ? -6.272 -0.007 -8.092 1.00 96.81 72 VAL A C 1
ATOM 533 O O . VAL A 1 72 ? -7.173 0.214 -7.277 1.00 96.81 72 VAL A O 1
ATOM 536 N N . PRO A 1 73 ? -5.834 -1.256 -8.339 1.00 96.69 73 PRO A N 1
ATOM 537 C CA . PRO A 1 73 ? -6.341 -2.451 -7.655 1.00 96.69 73 PRO A CA 1
ATOM 538 C C . PRO A 1 73 ? -5.773 -2.561 -6.227 1.00 96.69 73 PRO A C 1
ATOM 540 O O . PRO A 1 73 ? -5.014 -3.477 -5.898 1.00 96.69 73 PRO A O 1
ATOM 543 N N . ILE A 1 74 ? -6.097 -1.582 -5.378 1.00 98.12 74 ILE A N 1
ATOM 544 C CA . ILE A 1 74 ? -5.475 -1.374 -4.065 1.00 98.12 74 ILE A CA 1
ATOM 545 C C . ILE A 1 74 ? -5.613 -2.602 -3.165 1.00 98.12 74 ILE A C 1
ATOM 547 O O . ILE A 1 74 ? -4.632 -2.982 -2.534 1.00 98.12 74 ILE A O 1
ATOM 551 N N . ARG A 1 75 ? -6.778 -3.258 -3.095 1.00 97.88 75 ARG A N 1
ATOM 552 C CA . ARG A 1 75 ? -6.966 -4.415 -2.199 1.00 97.88 75 ARG A CA 1
ATOM 553 C C . ARG A 1 75 ? -6.044 -5.567 -2.570 1.00 97.88 75 ARG A C 1
ATOM 555 O O . ARG A 1 75 ? -5.482 -6.214 -1.692 1.00 97.88 75 ARG A O 1
ATOM 562 N N . SER A 1 76 ? -5.872 -5.812 -3.867 1.00 97.75 76 SER A N 1
ATOM 563 C CA . SER A 1 76 ? -4.960 -6.846 -4.360 1.00 97.75 76 SER A CA 1
ATOM 564 C C . SER A 1 76 ? -3.507 -6.519 -4.017 1.00 97.75 76 SER A C 1
ATOM 566 O O . SER A 1 76 ? -2.766 -7.408 -3.608 1.00 97.75 76 SER A O 1
ATOM 568 N N . LEU A 1 77 ? -3.110 -5.248 -4.116 1.00 98.12 77 LEU A N 1
ATOM 569 C CA . LEU A 1 77 ? -1.762 -4.804 -3.751 1.00 98.12 77 LEU A CA 1
ATOM 570 C C . LEU A 1 77 ? -1.525 -4.852 -2.236 1.00 98.12 77 LEU A C 1
ATOM 572 O O . LEU A 1 77 ? -0.465 -5.295 -1.812 1.00 98.12 77 LEU A O 1
ATOM 576 N N . VAL A 1 78 ? -2.515 -4.488 -1.413 1.00 98.50 78 VAL A N 1
ATOM 577 C CA . VAL A 1 78 ? -2.427 -4.614 0.052 1.00 98.50 78 VAL A CA 1
ATOM 578 C C . VAL A 1 78 ? -2.316 -6.083 0.474 1.00 98.50 78 VAL A C 1
ATOM 580 O O . VAL A 1 78 ? -1.493 -6.395 1.331 1.00 98.50 78 VAL A O 1
ATOM 583 N N . ARG A 1 79 ? -3.081 -6.997 -0.144 1.00 98.56 79 ARG A N 1
ATOM 584 C CA . ARG A 1 79 ? -2.956 -8.446 0.106 1.00 98.56 79 ARG A CA 1
ATOM 585 C C . ARG A 1 79 ? -1.565 -8.969 -0.257 1.00 98.56 79 ARG A C 1
ATOM 587 O O . ARG A 1 79 ? -0.933 -9.591 0.587 1.00 98.56 79 ARG A O 1
ATOM 594 N N . ARG A 1 80 ? -1.048 -8.617 -1.441 1.00 98.31 80 ARG A N 1
ATOM 595 C CA . ARG A 1 80 ? 0.329 -8.962 -1.841 1.00 98.31 80 ARG A CA 1
ATOM 596 C C . ARG A 1 80 ? 1.370 -8.397 -0.873 1.00 98.31 80 ARG A C 1
ATOM 598 O O . ARG A 1 80 ? 2.289 -9.106 -0.497 1.00 98.31 80 ARG A O 1
ATOM 605 N N . SER A 1 81 ? 1.207 -7.148 -0.434 1.00 98.50 81 SER A N 1
ATOM 606 C CA . SER A 1 81 ? 2.104 -6.518 0.545 1.00 98.50 81 SER A CA 1
ATOM 607 C C . SER A 1 81 ? 2.125 -7.295 1.867 1.00 98.50 81 SER A C 1
ATOM 609 O O . SER A 1 81 ? 3.195 -7.564 2.405 1.00 98.50 81 SER A O 1
ATOM 611 N N . ARG A 1 82 ? 0.954 -7.742 2.348 1.00 98.00 82 ARG A N 1
ATOM 612 C CA . ARG A 1 82 ? 0.844 -8.608 3.531 1.00 98.00 82 ARG A CA 1
ATOM 613 C C . ARG A 1 82 ? 1.552 -9.950 3.334 1.00 98.00 82 ARG A C 1
ATOM 615 O O . ARG A 1 82 ? 2.278 -10.363 4.219 1.00 98.00 82 ARG A O 1
ATOM 622 N N . GLU A 1 83 ? 1.357 -10.611 2.197 1.00 98.25 83 GLU A N 1
ATOM 623 C CA . GLU A 1 83 ? 1.995 -11.904 1.890 1.00 98.25 83 GLU A CA 1
ATOM 624 C C . GLU A 1 83 ? 3.525 -11.807 1.763 1.00 98.25 83 GLU A C 1
ATOM 626 O O . GLU A 1 83 ? 4.226 -12.774 2.044 1.00 98.25 83 GLU A O 1
ATOM 631 N N . MET A 1 84 ? 4.043 -10.655 1.328 1.00 97.94 84 MET A N 1
ATOM 632 C CA . MET A 1 84 ? 5.479 -10.432 1.133 1.00 97.94 84 MET A CA 1
ATOM 633 C C . MET A 1 84 ? 6.203 -9.970 2.402 1.00 97.94 84 MET A C 1
ATOM 635 O O . MET A 1 84 ? 7.367 -10.319 2.596 1.00 97.94 84 MET A O 1
ATOM 639 N N . PHE A 1 85 ? 5.561 -9.132 3.225 1.00 97.62 85 PHE A N 1
ATOM 640 C CA . PHE A 1 85 ? 6.272 -8.318 4.219 1.00 97.62 85 PHE A CA 1
ATOM 641 C C . PHE A 1 85 ? 5.739 -8.393 5.660 1.00 97.62 85 PHE A C 1
ATOM 643 O O . PHE A 1 85 ? 6.321 -7.739 6.529 1.00 97.62 85 PHE A O 1
ATOM 650 N N . VAL A 1 86 ? 4.655 -9.132 5.929 1.00 92.19 86 VAL A N 1
ATOM 651 C CA . VAL A 1 86 ? 4.130 -9.380 7.291 1.00 92.19 86 VAL A CA 1
ATOM 652 C C . VAL A 1 86 ? 4.511 -10.776 7.740 1.00 92.19 86 VAL A C 1
ATOM 654 O O . VAL A 1 86 ? 5.071 -10.874 8.852 1.00 92.19 86 VAL A O 1
#

Sequence (86 aa):
MLNGRCRMCGQCTSACPNALAVSDIVRSVDYYVDAMRDYDAGRLNYQMISSSANAACCADCGQCERVCPNRVPIRSLVRRSREMFV

pLDDT: mean 95.72, std 9.41, range [37.28, 98.69]

Radius of gyration: 11.46 Å; chains: 1; bounding box: 29×23×33 Å

Secondary structure (DSSP, 8-state):
----------HHHHT-TT---HHHHHHIIIIIIIIS--HHHHHHHHHTS-TTTSGGG-----HHHHT-TT---HHHHHHHHHHHH-